Protein AF-X1GCB0-F1 (afdb_monomer_lite)

Organism: NCBI:txid412755

Structure (mmCIF, N/CA/C/O backbone):
data_AF-X1GCB0-F1
#
_entry.id   AF-X1GCB0-F1
#
loop_
_atom_site.group_PDB
_atom_site.id
_atom_site.type_symbol
_atom_site.label_atom_id
_atom_site.label_alt_id
_atom_site.label_comp_id
_atom_site.label_asym_id
_atom_site.label_entity_id
_atom_site.label_seq_id
_atom_site.pdbx_PDB_ins_code
_atom_site.Cartn_x
_atom_site.Cartn_y
_atom_site.Cartn_z
_atom_site.occupancy
_atom_site.B_iso_or_equiv
_atom_site.auth_seq_id
_atom_site.auth_comp_id
_atom_site.auth_asym_id
_atom_site.auth_atom_id
_atom_site.pdbx_PDB_model_num
ATOM 1 N N . MET A 1 1 ? 4.977 5.369 -17.765 1.00 81.88 1 MET A N 1
ATOM 2 C CA . MET A 1 1 ? 5.724 5.632 -16.517 1.00 81.88 1 MET A CA 1
ATOM 3 C C . MET A 1 1 ? 4.961 6.640 -15.681 1.00 81.88 1 MET A C 1
ATOM 5 O O . MET A 1 1 ? 4.732 6.358 -14.517 1.00 81.88 1 MET A O 1
ATOM 9 N N . ASN A 1 2 ? 4.524 7.756 -16.280 1.00 88.56 2 ASN A N 1
ATOM 10 C CA . ASN A 1 2 ? 3.669 8.756 -15.628 1.00 88.56 2 ASN A CA 1
ATOM 11 C C . ASN A 1 2 ? 2.409 8.132 -15.011 1.00 88.56 2 ASN A C 1
ATOM 13 O O . ASN A 1 2 ? 2.151 8.347 -13.838 1.00 88.56 2 ASN A O 1
ATOM 17 N N . ASP A 1 3 ? 1.746 7.229 -15.737 1.00 94.06 3 ASP A N 1
ATOM 18 C CA . ASP A 1 3 ? 0.600 6.446 -15.252 1.00 94.06 3 ASP A CA 1
ATOM 19 C C . ASP A 1 3 ? 0.878 5.655 -13.957 1.00 94.06 3 ASP A C 1
ATOM 21 O O . ASP A 1 3 ? 0.019 5.520 -13.090 1.00 94.06 3 ASP A O 1
ATOM 25 N N . LEU A 1 4 ? 2.092 5.115 -13.809 1.00 94.31 4 LEU A N 1
ATOM 26 C CA . LEU A 1 4 ? 2.489 4.370 -12.612 1.00 94.31 4 LEU A CA 1
ATOM 27 C C . LEU A 1 4 ? 2.796 5.307 -11.443 1.00 94.31 4 LEU A C 1
ATOM 29 O O . LEU A 1 4 ? 2.513 4.963 -10.300 1.00 94.31 4 LEU A O 1
ATOM 33 N N . LEU A 1 5 ? 3.376 6.475 -11.728 1.00 95.88 5 LEU A N 1
ATOM 34 C CA . LEU A 1 5 ? 3.644 7.496 -10.719 1.00 95.88 5 LEU A CA 1
ATOM 35 C C . LEU A 1 5 ? 2.341 8.095 -10.188 1.00 95.88 5 LEU A C 1
ATOM 37 O O . LEU A 1 5 ? 2.215 8.236 -8.980 1.00 95.88 5 LEU A O 1
ATOM 41 N N . GLU A 1 6 ? 1.361 8.351 -11.055 1.00 97.06 6 GLU A N 1
ATOM 42 C CA . GLU A 1 6 ? 0.022 8.805 -10.661 1.00 97.06 6 GLU A CA 1
ATOM 43 C C . GLU A 1 6 ? -0.636 7.828 -9.680 1.00 97.06 6 GLU A C 1
ATOM 45 O O . GLU A 1 6 ? -1.092 8.247 -8.620 1.00 97.06 6 GLU A O 1
ATOM 50 N N . LYS A 1 7 ? -0.584 6.517 -9.958 1.00 96.62 7 LYS A N 1
ATOM 51 C CA . LYS A 1 7 ? -1.092 5.482 -9.037 1.00 96.62 7 LYS A CA 1
ATOM 52 C C . LYS A 1 7 ? -0.377 5.462 -7.685 1.00 96.62 7 LYS A C 1
ATOM 54 O O . LYS A 1 7 ? -1.007 5.230 -6.657 1.00 96.62 7 LYS A O 1
ATOM 59 N N . LEU A 1 8 ? 0.939 5.671 -7.670 1.00 97.25 8 LEU A N 1
ATOM 60 C CA . LEU A 1 8 ? 1.701 5.734 -6.419 1.00 97.25 8 LEU A CA 1
ATOM 61 C C . LEU A 1 8 ? 1.388 7.008 -5.630 1.00 97.25 8 LEU A C 1
ATOM 63 O O . LEU A 1 8 ? 1.300 6.962 -4.404 1.00 97.25 8 LEU A O 1
ATOM 67 N N . THR A 1 9 ? 1.177 8.129 -6.318 1.00 98.06 9 THR A N 1
ATOM 68 C CA . THR A 1 9 ? 0.739 9.380 -5.697 1.00 98.06 9 THR A CA 1
ATOM 69 C C . THR A 1 9 ? -0.658 9.229 -5.103 1.00 98.06 9 THR A C 1
ATOM 71 O O . THR A 1 9 ? -0.852 9.587 -3.947 1.00 98.06 9 THR A O 1
ATOM 74 N N . GLU A 1 10 ? -1.596 8.622 -5.830 1.00 97.81 10 GLU A N 1
ATOM 75 C CA . GLU A 1 10 ? -2.935 8.300 -5.324 1.00 97.81 10 GLU A CA 1
ATOM 76 C C . GLU A 1 10 ? -2.860 7.454 -4.044 1.00 97.81 10 GLU A C 1
ATOM 78 O O . GLU A 1 10 ? -3.406 7.843 -3.013 1.00 97.81 10 GLU A O 1
ATOM 83 N N . GLY A 1 11 ? -2.115 6.344 -4.068 1.00 97.69 11 GLY A N 1
ATOM 84 C CA . GLY A 1 11 ? -1.943 5.499 -2.884 1.00 97.69 11 GLY A CA 1
ATOM 85 C C . GLY A 1 11 ? -1.237 6.215 -1.723 1.00 97.69 11 GLY A C 1
ATOM 86 O O . GLY A 1 11 ? -1.530 5.948 -0.559 1.00 97.69 11 GLY A O 1
ATOM 87 N N . THR A 1 12 ? -0.353 7.174 -2.012 1.00 98.31 12 THR A N 1
ATOM 88 C CA . THR A 1 12 ? 0.282 8.017 -0.987 1.00 98.31 12 THR A CA 1
ATOM 89 C C . THR A 1 12 ? -0.731 8.934 -0.304 1.00 98.31 12 THR A C 1
ATOM 91 O O . THR A 1 12 ? -0.710 9.059 0.921 1.00 98.31 12 THR A O 1
ATOM 94 N N . GLU A 1 13 ? -1.643 9.547 -1.059 1.00 98.38 13 GLU A N 1
ATOM 95 C CA . GLU A 1 13 ? -2.721 10.356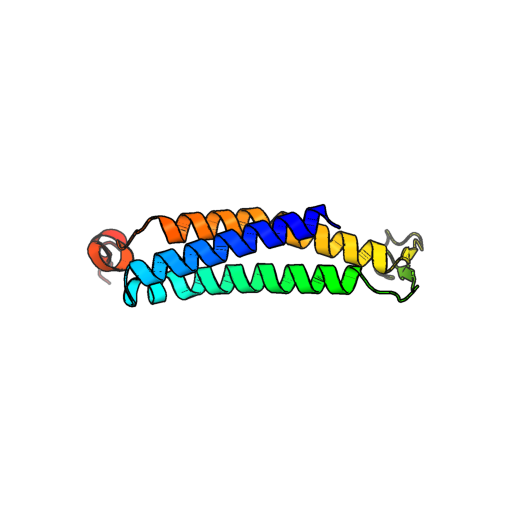 -0.481 1.00 98.38 13 GLU A CA 1
ATOM 96 C C . GLU A 1 13 ? -3.705 9.497 0.326 1.00 98.38 13 GLU A C 1
ATOM 98 O O . GLU A 1 13 ? -4.106 9.878 1.428 1.00 98.38 13 GLU A O 1
ATOM 103 N N . GLN A 1 14 ? -4.015 8.287 -0.148 1.00 98.00 14 GLN A N 1
ATOM 104 C CA . GLN A 1 14 ? -4.816 7.323 0.608 1.00 98.00 14 GLN A CA 1
ATOM 105 C C . GLN A 1 14 ? -4.153 6.947 1.946 1.00 98.00 14 GLN A C 1
ATOM 107 O O . GLN A 1 14 ? -4.815 6.980 2.989 1.00 98.00 14 GLN A O 1
ATOM 112 N N . LEU A 1 15 ? -2.844 6.671 1.955 1.00 98.06 15 LEU A N 1
ATOM 113 C CA . LEU A 1 15 ? -2.095 6.404 3.186 1.00 98.06 15 LEU A CA 1
ATOM 114 C C . LEU A 1 15 ? -2.139 7.600 4.142 1.00 98.06 15 LEU A C 1
ATOM 116 O O . LEU A 1 15 ? -2.434 7.422 5.320 1.00 98.06 15 LEU A O 1
ATOM 120 N N . LYS A 1 16 ? -1.892 8.820 3.649 1.00 98.12 16 LYS A N 1
ATOM 121 C CA . LYS A 1 16 ? -1.965 10.038 4.475 1.00 98.12 16 LYS A CA 1
ATOM 122 C C . LYS A 1 16 ? -3.339 10.199 5.121 1.00 98.12 16 LYS A C 1
ATOM 124 O O . LYS A 1 16 ? -3.409 10.473 6.316 1.00 98.12 16 LYS A O 1
ATOM 129 N N . SER A 1 17 ? -4.410 9.984 4.354 1.00 97.00 17 SER A N 1
ATOM 130 C CA . SER A 1 17 ? -5.778 10.058 4.879 1.00 97.00 17 SER A CA 1
ATOM 131 C C . SER A 1 17 ? -6.041 9.008 5.963 1.00 97.00 17 SER A C 1
ATOM 133 O O . SER A 1 17 ? -6.646 9.320 6.983 1.00 97.00 17 SER A O 1
ATOM 135 N N . SER A 1 18 ? -5.504 7.796 5.798 1.00 97.19 18 SER A N 1
ATOM 136 C CA . SER A 1 18 ? -5.631 6.711 6.780 1.00 97.19 18 SER A CA 1
ATOM 137 C C . SER A 1 18 ? -4.852 7.017 8.062 1.00 97.19 18 SER A C 1
ATOM 139 O O . SER A 1 18 ? -5.354 6.796 9.157 1.00 97.19 18 SER A O 1
ATOM 141 N N . VAL A 1 19 ? -3.644 7.582 7.940 1.00 97.06 19 VAL A N 1
ATOM 142 C CA . VAL A 1 19 ? -2.833 8.024 9.087 1.00 97.06 19 VAL A CA 1
ATOM 143 C C . VAL A 1 19 ? -3.522 9.150 9.859 1.00 97.06 19 VAL A C 1
ATOM 145 O O . VAL A 1 19 ? -3.453 9.166 11.084 1.00 97.06 19 VAL A O 1
ATOM 148 N N . ALA A 1 20 ? -4.158 10.099 9.168 1.00 96.62 20 ALA A N 1
ATOM 149 C CA . ALA A 1 20 ? -4.935 11.149 9.823 1.00 96.62 20 ALA A CA 1
ATOM 150 C C . ALA A 1 20 ? -6.123 10.551 10.592 1.00 96.62 20 ALA A C 1
ATOM 152 O O . ALA A 1 20 ? -6.269 10.826 11.777 1.00 96.62 20 ALA A O 1
ATOM 153 N N . PHE A 1 21 ? -6.878 9.655 9.950 1.00 96.62 21 PHE A N 1
ATOM 154 C CA . PHE A 1 21 ? -8.031 8.989 10.554 1.00 96.62 21 PHE A CA 1
ATOM 155 C C . PHE A 1 21 ? -7.678 8.246 11.850 1.00 96.62 21 PHE A C 1
ATOM 157 O O . PHE A 1 21 ? -8.266 8.510 12.893 1.00 96.62 21 PHE A O 1
ATOM 164 N N . VAL A 1 22 ? -6.661 7.373 11.837 1.00 95.94 22 VAL A N 1
ATOM 165 C CA . VAL A 1 22 ? -6.311 6.603 13.048 1.00 95.94 22 VAL A CA 1
ATOM 166 C C . VAL A 1 22 ? -5.820 7.481 14.201 1.00 95.94 22 VAL A C 1
ATOM 168 O O . VAL A 1 22 ? -5.978 7.106 15.358 1.00 95.94 22 VAL A O 1
ATOM 171 N N . LYS A 1 23 ? -5.224 8.643 13.897 1.00 94.19 23 LYS A N 1
ATOM 172 C CA . LYS A 1 23 ? -4.763 9.602 14.911 1.00 94.19 23 LYS A CA 1
ATOM 173 C C . LYS A 1 23 ? -5.914 10.354 15.569 1.00 94.19 23 LYS A C 1
ATOM 175 O O . LYS A 1 23 ? -5.761 10.782 16.708 1.00 94.19 23 LYS A O 1
ATOM 180 N N . GLU A 1 24 ? -7.017 10.546 14.851 1.00 94.88 24 GLU A N 1
ATOM 181 C CA . GLU A 1 24 ? -8.235 11.164 15.382 1.00 94.88 24 GLU A CA 1
ATOM 182 C C . GLU A 1 24 ? -9.044 10.183 16.242 1.00 94.88 24 GLU A C 1
ATOM 184 O O . GLU A 1 24 ? -9.683 10.610 17.199 1.00 94.88 24 GLU A O 1
ATOM 189 N N . GLU A 1 25 ? -8.978 8.880 15.947 1.00 92.50 25 GLU A N 1
ATOM 190 C CA . GLU A 1 25 ? -9.720 7.837 16.664 1.00 92.50 25 GLU A CA 1
ATOM 191 C C . GLU A 1 25 ? -9.198 7.569 18.088 1.00 92.50 25 GLU A C 1
ATOM 193 O O . GLU A 1 25 ? -9.843 7.936 19.071 1.00 92.50 25 GLU A O 1
ATOM 198 N N . SER A 1 26 ? -8.066 6.869 18.232 1.00 91.06 26 SER A N 1
ATOM 199 C CA . SER A 1 26 ? -7.412 6.600 19.524 1.00 91.06 26 SER A CA 1
ATOM 200 C C . SER A 1 26 ? -6.044 5.932 19.334 1.00 91.06 26 SER A C 1
ATOM 202 O O . SER A 1 26 ? -5.755 5.358 18.283 1.00 91.06 26 SER A O 1
ATOM 204 N N . ASN A 1 27 ? -5.211 5.932 20.382 1.00 91.38 27 ASN A N 1
ATOM 205 C CA . ASN A 1 27 ? -3.941 5.193 20.372 1.00 91.38 27 ASN A CA 1
ATOM 206 C C . ASN A 1 27 ? -4.153 3.678 20.189 1.00 91.38 27 ASN A C 1
ATOM 208 O O . ASN A 1 27 ? -3.434 3.053 19.422 1.00 91.38 27 ASN A O 1
ATOM 212 N N . GLU A 1 28 ? -5.177 3.099 20.823 1.00 92.50 28 GLU A N 1
ATOM 213 C CA . GLU A 1 28 ? -5.513 1.673 20.677 1.00 92.50 28 GLU A CA 1
ATOM 214 C C . GLU A 1 28 ? -5.948 1.329 19.245 1.00 92.50 28 GLU A C 1
ATOM 216 O O . GLU A 1 28 ? -5.612 0.269 18.722 1.00 92.50 28 GLU A O 1
ATOM 221 N N . TYR A 1 29 ? -6.659 2.244 18.578 1.00 93.69 29 TYR A N 1
ATOM 222 C CA . TYR A 1 29 ? -7.049 2.079 17.180 1.00 93.69 29 TYR A CA 1
ATOM 223 C C . TYR A 1 29 ? -5.842 2.151 16.237 1.00 93.69 29 TYR A C 1
ATOM 225 O O . TYR A 1 29 ? -5.739 1.387 15.274 1.00 93.69 29 TYR A O 1
ATOM 233 N N . MET A 1 30 ? -4.895 3.044 16.538 1.00 93.31 30 MET A N 1
ATOM 234 C CA . MET A 1 30 ? -3.617 3.118 15.835 1.00 93.31 30 MET A CA 1
ATOM 235 C C . MET A 1 30 ? -2.815 1.818 15.992 1.00 93.31 30 MET A C 1
ATOM 237 O O . MET A 1 30 ? -2.240 1.350 15.009 1.00 93.31 30 MET A O 1
ATOM 241 N N . ASP A 1 31 ? -2.813 1.213 17.180 1.00 93.19 31 ASP A N 1
ATOM 242 C CA . ASP A 1 31 ? -2.148 -0.070 17.419 1.00 93.19 31 ASP A CA 1
ATOM 243 C C . ASP A 1 31 ? -2.852 -1.220 16.679 1.00 93.19 31 ASP A C 1
ATOM 245 O O . ASP A 1 31 ? -2.182 -2.035 16.039 1.00 93.19 31 ASP A O 1
ATOM 249 N N . LEU A 1 32 ? -4.193 -1.239 16.668 1.00 94.19 32 LEU A N 1
ATOM 250 C CA . LEU A 1 32 ? -5.000 -2.234 15.948 1.00 94.19 32 LEU A CA 1
ATOM 251 C C . LEU A 1 32 ? -4.673 -2.267 14.447 1.00 94.19 32 LEU A C 1
ATOM 253 O O . LEU A 1 32 ? -4.479 -3.337 13.867 1.00 94.19 32 LEU A O 1
ATOM 257 N N . TYR A 1 33 ? -4.576 -1.095 13.817 1.00 96.50 33 TYR A N 1
ATOM 258 C CA . TYR A 1 33 ? -4.366 -0.965 12.372 1.00 96.50 33 TYR A CA 1
ATOM 259 C C . TYR A 1 33 ? -2.928 -0.619 11.964 1.00 96.50 33 TYR A C 1
ATOM 261 O O . TYR A 1 33 ? -2.642 -0.425 10.776 1.00 96.50 33 TYR A O 1
ATOM 269 N N . GLY A 1 34 ? -1.989 -0.611 12.912 1.00 94.94 34 GLY A N 1
ATOM 270 C CA . GLY A 1 34 ? -0.590 -0.263 12.666 1.00 94.94 34 GLY A CA 1
ATOM 271 C C . GLY A 1 34 ? 0.053 -1.125 11.578 1.00 94.94 34 GLY A C 1
ATOM 272 O O . GLY A 1 34 ? 0.761 -0.614 10.707 1.00 94.94 34 GLY A O 1
ATOM 273 N N . ARG A 1 35 ? -0.256 -2.430 11.548 1.00 96.94 35 ARG A N 1
ATOM 274 C CA . ARG A 1 35 ? 0.261 -3.341 10.515 1.00 96.94 35 ARG A CA 1
ATOM 275 C C . ARG A 1 35 ? -0.228 -2.971 9.114 1.00 96.94 35 ARG A C 1
ATOM 277 O O . ARG A 1 35 ? 0.584 -2.931 8.192 1.00 96.94 35 ARG A O 1
ATOM 284 N N . ALA A 1 36 ? -1.515 -2.665 8.962 1.00 97.25 36 ALA A N 1
ATOM 285 C CA . ALA A 1 36 ? -2.102 -2.301 7.675 1.00 97.25 36 ALA A CA 1
ATOM 286 C C . ALA A 1 36 ? -1.480 -1.009 7.116 1.00 97.25 36 ALA A C 1
ATOM 288 O O . ALA A 1 36 ? -1.119 -0.955 5.940 1.00 97.25 36 ALA A O 1
ATOM 289 N N . LEU A 1 37 ? -1.265 -0.002 7.972 1.00 97.44 37 LEU A N 1
ATOM 290 C CA . LEU A 1 37 ? -0.584 1.244 7.600 1.00 97.44 37 LEU A CA 1
ATOM 291 C C . LEU A 1 37 ? 0.845 0.993 7.105 1.00 97.44 37 LEU A C 1
ATOM 293 O O . LEU A 1 37 ? 1.258 1.532 6.075 1.00 97.44 37 LEU A O 1
ATOM 297 N N . VAL A 1 38 ? 1.597 0.153 7.820 1.00 98.06 38 VAL A N 1
ATOM 298 C CA . VAL A 1 38 ? 2.969 -0.206 7.440 1.00 98.06 38 VAL A CA 1
ATOM 299 C C . VAL A 1 38 ? 2.992 -1.005 6.137 1.00 98.06 38 VAL A C 1
ATOM 301 O O . VAL A 1 38 ? 3.840 -0.745 5.286 1.00 98.06 38 VAL A O 1
ATOM 304 N N . ASP A 1 39 ? 2.058 -1.933 5.933 1.00 98.19 39 ASP A N 1
ATOM 305 C CA . ASP A 1 39 ? 1.982 -2.723 4.702 1.00 98.19 39 ASP A CA 1
ATOM 306 C C . ASP A 1 39 ? 1.703 -1.846 3.472 1.00 98.19 39 ASP A C 1
ATOM 308 O O . ASP A 1 39 ? 2.356 -2.024 2.440 1.00 98.19 39 ASP A O 1
ATOM 312 N N . ILE A 1 40 ? 0.811 -0.852 3.589 1.00 98.38 40 ILE A N 1
ATOM 313 C CA . ILE A 1 40 ? 0.594 0.154 2.538 1.00 98.38 40 ILE A CA 1
ATOM 314 C C . ILE A 1 40 ? 1.896 0.917 2.255 1.00 98.38 40 ILE A C 1
ATOM 316 O O . ILE A 1 40 ? 2.291 1.071 1.096 1.00 98.38 40 ILE A O 1
ATOM 320 N N . ALA A 1 41 ? 2.590 1.379 3.300 1.00 98.38 41 ALA A N 1
ATOM 321 C CA . ALA A 1 41 ? 3.839 2.121 3.147 1.00 98.38 41 ALA A CA 1
ATOM 322 C C . ALA A 1 41 ? 4.924 1.290 2.438 1.00 98.38 41 ALA A C 1
ATOM 324 O O . ALA A 1 41 ? 5.603 1.800 1.544 1.00 98.38 41 ALA A O 1
ATOM 325 N N . ILE A 1 42 ? 5.058 0.005 2.783 1.00 98.44 42 ILE A N 1
ATOM 326 C CA . ILE A 1 42 ? 5.992 -0.925 2.134 1.00 98.44 42 ILE A CA 1
ATOM 327 C C . ILE A 1 42 ? 5.675 -1.059 0.642 1.00 98.44 42 ILE A C 1
ATOM 329 O O . ILE A 1 42 ? 6.588 -0.960 -0.187 1.00 98.44 42 ILE A O 1
ATOM 333 N N . ASP A 1 43 ? 4.402 -1.258 0.287 1.00 98.31 43 ASP A N 1
ATOM 334 C CA . ASP A 1 43 ? 3.983 -1.409 -1.108 1.00 98.31 43 ASP A 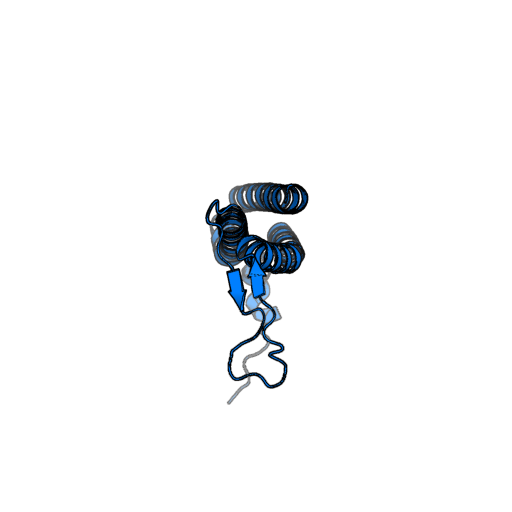CA 1
ATOM 335 C C . ASP A 1 43 ? 4.272 -0.135 -1.928 1.00 98.31 43 ASP A C 1
ATOM 337 O O . ASP A 1 43 ? 4.765 -0.221 -3.058 1.00 98.31 43 ASP A O 1
ATOM 341 N N . LEU A 1 44 ? 4.051 1.051 -1.351 1.00 98.38 44 LEU A N 1
ATOM 342 C CA . LEU A 1 44 ? 4.348 2.337 -1.992 1.00 98.38 44 LEU A CA 1
ATOM 343 C C . LEU A 1 44 ? 5.852 2.564 -2.178 1.00 98.38 44 LEU A C 1
ATOM 345 O O . LEU A 1 44 ? 6.298 2.850 -3.293 1.00 98.38 44 LEU A O 1
ATOM 349 N N . ILE A 1 45 ? 6.649 2.399 -1.116 1.00 98.38 45 ILE A N 1
ATOM 350 C CA . ILE A 1 45 ? 8.110 2.576 -1.158 1.00 98.38 45 ILE A CA 1
ATOM 351 C C . ILE A 1 45 ? 8.722 1.628 -2.190 1.00 98.38 45 ILE A C 1
ATOM 353 O O . ILE A 1 45 ? 9.512 2.047 -3.038 1.00 98.38 45 ILE A O 1
ATOM 357 N N . THR A 1 46 ? 8.314 0.359 -2.176 1.00 98.38 46 THR A N 1
ATOM 358 C CA . THR A 1 46 ? 8.795 -0.643 -3.134 1.00 98.38 46 THR A CA 1
ATOM 359 C C . THR A 1 46 ? 8.409 -0.277 -4.568 1.00 98.38 46 THR A C 1
ATOM 361 O O . THR A 1 46 ? 9.227 -0.399 -5.484 1.00 98.38 46 THR A O 1
ATOM 364 N N . GLY A 1 47 ? 7.197 0.246 -4.775 1.00 97.81 47 GLY A N 1
ATOM 365 C CA . GLY A 1 47 ? 6.757 0.769 -6.065 1.00 97.81 47 GLY A CA 1
ATOM 366 C C . GLY A 1 47 ? 7.640 1.911 -6.580 1.00 97.81 47 GLY A C 1
ATOM 367 O O . GLY A 1 47 ? 8.110 1.856 -7.721 1.00 97.81 47 GLY A O 1
ATOM 368 N N . TYR A 1 48 ? 7.943 2.904 -5.738 1.00 98.12 48 TYR A N 1
ATOM 369 C CA . TYR A 1 48 ? 8.852 4.000 -6.095 1.00 98.12 48 TYR A CA 1
ATOM 370 C C . TYR A 1 48 ? 10.269 3.503 -6.405 1.00 98.12 48 TYR A C 1
ATOM 372 O O . TYR A 1 48 ? 10.868 3.935 -7.395 1.00 98.12 48 TYR A O 1
ATOM 380 N N . LEU A 1 49 ? 10.790 2.549 -5.628 1.00 98.00 49 LEU A N 1
ATOM 381 C CA . LEU A 1 49 ? 12.098 1.942 -5.884 1.00 98.00 49 LEU A CA 1
ATOM 382 C C . LEU A 1 49 ? 12.130 1.216 -7.236 1.00 98.00 49 LEU A C 1
ATOM 384 O O . LEU A 1 49 ? 13.089 1.381 -7.996 1.00 98.00 49 LEU A O 1
ATOM 388 N N . PHE A 1 50 ? 11.076 0.478 -7.600 1.00 97.12 50 PHE A N 1
ATOM 389 C CA . PHE A 1 50 ? 10.984 -0.141 -8.925 1.00 97.12 50 PHE A CA 1
ATOM 390 C C . PHE A 1 50 ? 10.899 0.888 -10.054 1.00 97.12 50 PHE A C 1
ATOM 392 O O . PHE A 1 50 ? 11.550 0.705 -11.089 1.00 97.12 50 PHE A O 1
ATOM 399 N N . CYS A 1 51 ? 10.176 1.993 -9.859 1.00 95.94 51 CYS A N 1
ATOM 400 C CA . CYS A 1 51 ? 10.168 3.102 -10.812 1.00 95.94 51 CYS A CA 1
ATOM 401 C C . CYS A 1 51 ? 11.569 3.712 -10.994 1.00 95.94 51 CYS A C 1
ATOM 403 O O . CYS A 1 51 ? 11.999 3.955 -12.127 1.00 95.94 51 CYS A O 1
ATOM 405 N N . GLY A 1 52 ? 12.320 3.884 -9.903 1.00 95.25 52 GLY A N 1
ATOM 406 C CA . GLY A 1 52 ? 13.714 4.330 -9.933 1.00 95.25 52 GLY A CA 1
ATOM 407 C C . GLY A 1 52 ? 14.615 3.368 -10.709 1.00 95.25 52 GLY A C 1
ATOM 408 O O . GLY A 1 52 ? 15.347 3.777 -11.611 1.00 95.25 52 GLY A O 1
ATOM 409 N N . GLN A 1 53 ? 14.502 2.063 -10.448 1.00 94.06 53 GLN A N 1
ATOM 410 C CA . GLN A 1 53 ? 15.260 1.041 -11.173 1.00 94.06 53 GLN A CA 1
ATOM 411 C C . GLN A 1 53 ? 14.938 1.025 -12.674 1.00 94.06 53 GLN A C 1
ATOM 413 O O . GLN A 1 53 ? 15.847 0.888 -13.499 1.00 94.06 53 GLN A O 1
ATOM 418 N N . ALA A 1 54 ? 13.663 1.163 -13.040 1.00 93.44 54 ALA A N 1
ATOM 419 C CA . ALA A 1 54 ? 13.208 1.227 -14.428 1.00 93.44 54 ALA A CA 1
ATOM 420 C C . ALA A 1 54 ? 13.617 2.531 -15.142 1.00 93.44 54 ALA A C 1
ATOM 422 O O . ALA A 1 54 ? 13.610 2.589 -16.371 1.00 93.44 54 ALA A O 1
ATOM 423 N N . SER A 1 55 ? 14.053 3.544 -14.390 1.00 92.56 55 SER A N 1
ATOM 424 C CA . SER A 1 55 ? 14.604 4.804 -14.904 1.00 92.56 55 SER A CA 1
ATOM 425 C C . SER A 1 55 ? 16.130 4.769 -15.082 1.00 92.56 55 SER A C 1
ATOM 427 O O . SER A 1 55 ? 16.760 5.810 -15.264 1.00 92.56 55 SER A O 1
ATOM 429 N N . THR A 1 56 ? 16.746 3.580 -15.042 1.00 90.88 56 THR A N 1
ATOM 430 C CA . THR A 1 56 ? 18.192 3.419 -15.242 1.00 90.88 56 THR A CA 1
ATOM 431 C C . THR A 1 56 ? 18.664 3.983 -16.588 1.00 90.88 56 THR A C 1
ATOM 433 O O . THR A 1 56 ? 17.992 3.848 -17.614 1.00 90.88 56 THR A O 1
ATOM 436 N N . LYS A 1 57 ? 19.846 4.610 -16.572 1.00 90.50 57 LYS A N 1
ATOM 437 C CA . LYS A 1 57 ? 20.545 5.136 -17.758 1.00 90.50 57 LYS A CA 1
ATOM 438 C C . LYS A 1 57 ? 21.479 4.105 -18.404 1.00 90.50 57 LYS A C 1
ATOM 440 O O . LYS A 1 57 ? 22.067 4.383 -19.441 1.00 90.50 57 LYS A O 1
ATOM 445 N N . VAL A 1 58 ? 21.643 2.939 -17.777 1.00 90.31 58 VAL A N 1
ATOM 446 C CA . VAL A 1 58 ? 22.545 1.891 -18.257 1.00 90.31 58 VAL A CA 1
ATOM 447 C C . VAL A 1 58 ? 21.896 1.161 -19.429 1.00 90.31 58 VAL A C 1
ATOM 449 O O . VAL A 1 58 ? 20.823 0.569 -19.286 1.00 90.31 58 VAL A O 1
ATOM 452 N N . ASN A 1 59 ? 22.570 1.178 -20.577 1.00 87.38 59 ASN A N 1
ATOM 453 C CA . ASN A 1 59 ? 22.191 0.394 -21.745 1.00 87.38 59 ASN A CA 1
ATOM 454 C C . ASN A 1 59 ? 22.7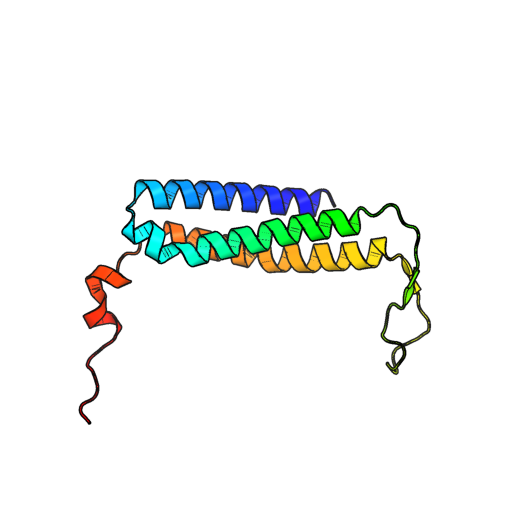79 -1.010 -21.604 1.00 87.38 59 ASN A C 1
ATOM 456 O O . ASN A 1 59 ? 23.966 -1.222 -21.824 1.00 87.38 59 ASN A O 1
ATOM 460 N N . MET A 1 60 ? 21.939 -1.951 -21.184 1.00 89.88 60 MET A N 1
ATOM 461 C CA . MET A 1 60 ? 22.303 -3.353 -21.014 1.00 89.88 60 MET A CA 1
ATOM 462 C C . MET A 1 60 ? 21.162 -4.237 -21.497 1.00 89.88 60 MET A C 1
ATOM 464 O O . MET A 1 60 ? 19.991 -3.974 -21.202 1.00 89.88 60 MET A O 1
ATOM 468 N N . GLU A 1 61 ? 21.514 -5.295 -22.209 1.00 89.69 61 GLU A N 1
ATOM 469 C CA . GLU A 1 61 ? 20.592 -6.345 -22.616 1.00 89.69 61 GLU A CA 1
ATOM 470 C C . GLU A 1 61 ? 20.633 -7.498 -21.619 1.00 89.69 61 GLU A C 1
ATOM 472 O O . GLU A 1 61 ? 21.677 -7.818 -21.055 1.00 89.69 61 GLU A O 1
ATOM 477 N N . VAL A 1 62 ? 19.480 -8.112 -21.381 1.00 86.81 62 VAL A N 1
AT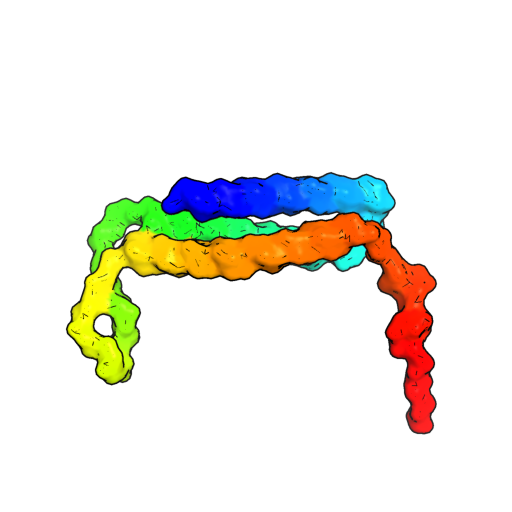OM 478 C CA . VAL A 1 62 ? 19.340 -9.268 -20.495 1.00 86.81 62 VAL A CA 1
ATOM 479 C C . VAL A 1 62 ? 18.542 -10.350 -21.206 1.00 86.81 62 VAL A C 1
ATOM 481 O O . VAL A 1 62 ? 17.638 -10.033 -21.982 1.00 86.81 62 VAL A O 1
ATOM 484 N N . ALA A 1 63 ? 18.862 -11.615 -20.940 1.00 86.25 63 ALA A N 1
ATOM 485 C CA . ALA A 1 63 ? 18.079 -12.735 -21.450 1.00 86.25 63 ALA A CA 1
ATOM 486 C C . ALA A 1 63 ? 16.620 -12.611 -20.979 1.00 86.25 63 ALA A C 1
ATOM 488 O O . ALA A 1 63 ? 16.356 -12.302 -19.811 1.00 86.25 63 ALA A O 1
ATOM 489 N N . ALA A 1 64 ? 15.671 -12.793 -21.899 1.00 80.06 64 ALA A N 1
ATOM 490 C CA . ALA A 1 64 ? 14.243 -12.723 -21.596 1.00 80.06 64 ALA A CA 1
ATOM 491 C C . ALA A 1 64 ? 13.761 -13.937 -20.786 1.00 80.06 64 ALA A C 1
ATOM 493 O O . ALA A 1 64 ? 12.825 -13.822 -19.994 1.00 80.06 64 ALA A O 1
ATOM 494 N N . VAL A 1 65 ? 14.423 -15.080 -20.968 1.00 78.50 65 VAL A N 1
ATOM 495 C CA . VAL A 1 65 ? 14.105 -16.372 -20.355 1.00 78.50 65 VAL A CA 1
ATOM 496 C C . VAL A 1 65 ? 15.370 -16.929 -19.700 1.00 78.50 65 VAL A C 1
ATOM 498 O O . VAL A 1 65 ? 16.479 -16.592 -20.116 1.00 78.50 65 VAL A O 1
ATOM 501 N N . ALA A 1 66 ? 15.218 -17.749 -18.658 1.00 79.00 66 ALA A N 1
ATOM 502 C CA . ALA A 1 66 ? 16.351 -18.429 -18.031 1.00 79.00 66 ALA A CA 1
ATOM 503 C C . ALA A 1 66 ? 17.065 -19.338 -19.045 1.00 79.00 66 ALA A C 1
ATOM 505 O O . ALA A 1 66 ? 16.403 -19.956 -19.879 1.00 79.00 66 ALA A O 1
ATOM 506 N N . GLU A 1 67 ? 18.393 -19.435 -18.946 1.00 76.31 67 GLU A N 1
ATOM 507 C CA . GLU A 1 67 ? 19.217 -20.154 -19.929 1.00 76.31 67 GLU A CA 1
ATOM 508 C C . GLU A 1 67 ? 18.824 -21.630 -20.071 1.00 76.31 67 GLU A C 1
ATOM 510 O O . GLU A 1 67 ? 18.799 -22.153 -21.180 1.00 76.31 67 GLU A O 1
ATOM 515 N N . GLU A 1 68 ? 18.420 -22.253 -18.964 1.00 78.94 68 GLU A N 1
ATOM 516 C CA . GLU A 1 68 ? 18.018 -23.661 -18.867 1.00 78.94 68 GLU A CA 1
ATOM 517 C C . GLU A 1 68 ? 16.582 -23.937 -19.355 1.00 78.94 68 GLU A C 1
ATOM 519 O O . GLU A 1 68 ? 16.132 -25.082 -19.374 1.00 78.94 68 GLU A O 1
ATOM 524 N N . SER A 1 69 ? 15.817 -22.903 -19.723 1.00 76.94 69 SER A N 1
ATOM 525 C CA . SER A 1 69 ? 14.418 -23.072 -20.117 1.00 76.94 69 SER A CA 1
ATOM 526 C C . SER A 1 69 ? 14.295 -23.546 -21.571 1.00 76.94 69 SER A C 1
ATOM 528 O O . SER A 1 69 ? 14.860 -22.910 -22.458 1.00 76.94 69 SER A O 1
ATOM 530 N N . PRO A 1 70 ? 13.470 -24.569 -21.875 1.00 74.75 70 PRO A N 1
ATOM 531 C CA . PRO A 1 70 ? 13.218 -24.999 -23.255 1.00 74.75 70 PRO A CA 1
ATOM 532 C C . PRO A 1 70 ? 12.488 -23.942 -24.105 1.00 74.75 70 PRO A C 1
ATOM 534 O O . PRO A 1 70 ? 12.428 -24.073 -25.321 1.00 74.75 70 PRO A O 1
ATOM 537 N N . ALA A 1 71 ? 11.948 -22.886 -23.484 1.00 76.12 71 ALA A N 1
ATOM 538 C CA . ALA A 1 71 ? 11.369 -21.724 -24.164 1.00 76.12 71 ALA A CA 1
ATOM 539 C C . ALA A 1 71 ? 12.405 -20.623 -24.483 1.00 76.12 71 ALA A C 1
ATOM 541 O O . ALA A 1 71 ? 12.042 -19.540 -24.948 1.00 76.12 71 ALA A O 1
ATOM 542 N N . ASN A 1 72 ? 13.687 -20.851 -24.181 1.00 78.88 72 ASN A N 1
ATOM 543 C CA . ASN A 1 72 ? 14.752 -19.895 -24.441 1.00 78.88 72 ASN A CA 1
ATOM 544 C C . ASN A 1 72 ? 15.102 -19.862 -25.936 1.00 78.88 72 ASN A C 1
ATOM 546 O O . ASN A 1 72 ? 15.897 -20.658 -26.427 1.00 78.88 72 ASN A O 1
ATOM 550 N N . ASN A 1 73 ? 14.553 -18.878 -26.647 1.00 78.88 73 ASN A N 1
ATOM 551 C CA . ASN A 1 73 ? 14.850 -18.640 -28.062 1.00 78.88 73 ASN A CA 1
ATOM 552 C C . ASN A 1 73 ? 16.057 -17.701 -28.274 1.00 78.88 73 ASN A C 1
ATOM 554 O O . ASN A 1 73 ? 16.226 -17.149 -29.359 1.00 78.88 73 ASN A O 1
ATOM 558 N N . GLY A 1 74 ? 16.863 -17.443 -27.234 1.00 79.44 74 GLY A N 1
ATOM 559 C CA . GLY A 1 74 ? 17.966 -16.476 -27.279 1.00 79.44 74 GLY A CA 1
ATOM 560 C C . GLY A 1 74 ? 17.516 -15.010 -27.314 1.00 79.44 74 GLY A C 1
ATOM 561 O O . GLY A 1 74 ? 18.340 -14.118 -27.526 1.00 79.44 74 GLY A O 1
ATOM 562 N N . GLU A 1 75 ? 16.222 -14.741 -27.105 1.00 84.88 75 GLU A N 1
ATOM 563 C CA . GLU A 1 75 ? 15.672 -13.387 -27.109 1.00 84.88 75 GLU A CA 1
ATOM 564 C C . GLU A 1 75 ? 16.259 -12.566 -25.955 1.00 84.88 75 GLU A C 1
ATOM 566 O O . GLU A 1 75 ? 16.186 -12.933 -24.775 1.00 84.88 75 GLU A O 1
ATOM 571 N N . LYS A 1 76 ? 16.832 -11.414 -26.304 1.00 88.38 76 LYS A N 1
ATOM 572 C CA . LYS A 1 76 ? 17.343 -10.438 -25.349 1.00 88.38 76 LYS A CA 1
ATOM 573 C C . LYS A 1 76 ? 16.412 -9.242 -25.297 1.00 88.38 76 LYS A C 1
ATOM 575 O O . LYS A 1 76 ? 15.992 -8.710 -26.320 1.00 88.38 76 LYS A O 1
ATOM 580 N N . ILE A 1 77 ? 16.114 -8.794 -24.084 1.00 89.88 77 ILE A N 1
ATOM 581 C CA . ILE A 1 77 ? 15.326 -7.588 -23.850 1.00 89.88 77 ILE A CA 1
ATOM 582 C C . ILE A 1 77 ? 16.191 -6.517 -23.185 1.00 89.88 77 ILE A C 1
ATOM 584 O O . ILE A 1 77 ? 17.021 -6.833 -22.327 1.00 89.88 77 ILE A O 1
ATOM 588 N N . PRO A 1 78 ? 15.979 -5.227 -23.497 1.00 92.19 78 PRO A N 1
ATOM 589 C CA . PRO A 1 78 ? 16.633 -4.153 -22.764 1.00 92.19 78 PRO A CA 1
ATOM 590 C C . PRO A 1 78 ? 16.287 -4.229 -21.273 1.00 92.19 78 PRO A C 1
ATOM 592 O O . PRO A 1 78 ? 15.111 -4.335 -20.904 1.00 92.19 78 PRO A O 1
ATOM 595 N N . MET A 1 79 ? 17.282 -4.102 -20.389 1.00 91.31 79 MET A N 1
ATOM 596 C CA . MET A 1 79 ? 17.074 -4.154 -18.936 1.00 91.31 79 MET A CA 1
ATOM 597 C C . MET A 1 79 ? 16.042 -3.115 -18.478 1.00 91.31 79 MET A C 1
ATOM 599 O O . MET A 1 79 ? 15.224 -3.390 -17.599 1.00 91.31 79 MET A O 1
ATOM 603 N N . LYS A 1 80 ? 16.039 -1.943 -19.123 1.00 92.88 80 LYS A N 1
ATOM 604 C CA . LYS A 1 80 ? 15.053 -0.879 -18.908 1.00 92.88 80 LYS A CA 1
ATOM 605 C C . LYS A 1 80 ? 13.622 -1.365 -19.158 1.00 92.88 80 LYS A C 1
ATOM 607 O O . LYS A 1 80 ? 12.753 -1.160 -18.314 1.00 92.88 80 LYS A O 1
ATOM 612 N N . LYS A 1 81 ? 13.391 -2.072 -20.273 1.00 92.25 81 LYS A N 1
ATOM 613 C CA . LYS A 1 81 ? 12.087 -2.660 -20.622 1.00 92.25 81 LYS A CA 1
ATOM 614 C C . LYS A 1 81 ? 11.681 -3.715 -19.593 1.00 92.25 81 LYS A C 1
ATOM 616 O O . LYS A 1 81 ? 10.567 -3.657 -19.083 1.00 92.25 81 LYS A O 1
ATOM 621 N N . ARG A 1 82 ? 12.598 -4.616 -19.213 1.00 92.62 82 ARG A N 1
ATOM 622 C CA . ARG A 1 82 ? 12.345 -5.643 -18.184 1.00 92.62 82 ARG A CA 1
ATOM 623 C C . ARG A 1 82 ? 11.912 -5.031 -16.853 1.00 92.62 82 ARG A C 1
ATOM 625 O O . ARG A 1 82 ? 10.878 -5.399 -16.310 1.00 92.62 82 ARG A O 1
ATOM 632 N N 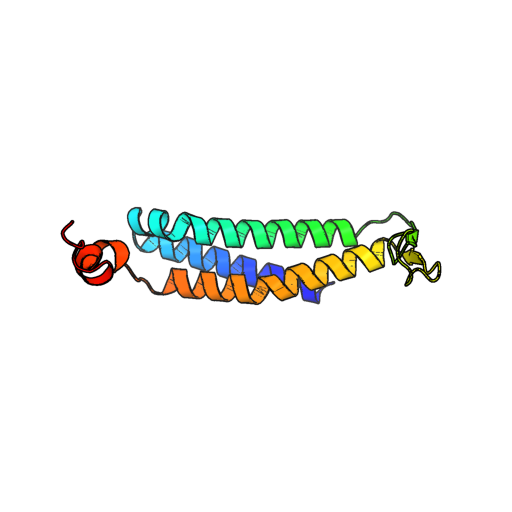. LYS A 1 83 ? 12.677 -4.062 -16.350 1.00 93.75 83 LYS A N 1
ATOM 633 C CA . LYS A 1 83 ? 12.387 -3.386 -15.079 1.00 93.75 83 LYS A CA 1
ATOM 634 C C . LYS A 1 83 ? 11.081 -2.596 -15.129 1.00 93.75 83 LYS A C 1
ATOM 636 O O . LYS A 1 83 ? 10.332 -2.622 -14.158 1.00 93.75 83 LYS A O 1
ATOM 641 N N . ALA A 1 84 ? 10.771 -1.954 -16.256 1.00 94.69 84 ALA A N 1
ATOM 642 C CA . ALA A 1 84 ? 9.495 -1.267 -16.441 1.00 94.69 84 ALA A CA 1
ATOM 643 C C . ALA A 1 84 ? 8.300 -2.236 -16.396 1.00 94.69 84 ALA A C 1
ATOM 645 O O . ALA A 1 84 ? 7.276 -1.911 -15.797 1.00 94.69 84 ALA A O 1
ATOM 646 N N . MET A 1 85 ? 8.434 -3.441 -16.967 1.00 94.56 85 MET A N 1
ATOM 647 C CA . MET A 1 85 ? 7.408 -4.488 -16.861 1.00 94.56 85 MET A CA 1
ATOM 648 C C . MET A 1 85 ? 7.220 -4.951 -15.410 1.00 94.56 85 MET A C 1
ATOM 650 O O . MET A 1 85 ? 6.083 -5.048 -14.946 1.00 94.56 85 MET A O 1
ATOM 654 N N . THR A 1 86 ? 8.313 -5.169 -14.670 1.00 95.00 86 THR A N 1
ATOM 655 C CA . THR A 1 86 ? 8.253 -5.523 -13.242 1.00 95.00 86 THR A CA 1
ATOM 656 C C . THR A 1 86 ? 7.566 -4.434 -12.420 1.00 95.00 86 THR A C 1
ATOM 658 O O . THR A 1 86 ? 6.646 -4.740 -11.662 1.00 95.00 86 THR A O 1
ATOM 661 N N . ALA A 1 87 ? 7.959 -3.170 -12.610 1.00 97.25 87 ALA A N 1
ATOM 662 C CA . ALA A 1 87 ? 7.359 -2.025 -11.928 1.00 97.25 87 ALA A CA 1
ATOM 663 C C . ALA A 1 87 ? 5.853 -1.943 -12.207 1.00 97.25 87 ALA A C 1
ATOM 665 O O . ALA A 1 87 ? 5.053 -1.872 -11.277 1.00 97.25 87 ALA A O 1
ATOM 666 N N . ARG A 1 88 ? 5.456 -2.049 -13.485 1.00 97.62 88 ARG A N 1
ATOM 667 C CA . ARG A 1 88 ? 4.046 -2.047 -13.891 1.00 97.62 88 ARG A CA 1
ATOM 668 C C . ARG A 1 88 ? 3.263 -3.153 -13.195 1.00 97.62 88 ARG A C 1
ATOM 670 O O . ARG A 1 88 ? 2.227 -2.865 -12.603 1.00 97.62 88 ARG A O 1
ATOM 677 N N . ARG A 1 89 ? 3.744 -4.399 -13.240 1.00 96.94 89 ARG A N 1
ATOM 678 C CA . ARG A 1 89 ? 3.067 -5.541 -12.606 1.00 96.94 89 ARG A CA 1
ATOM 679 C C . ARG A 1 89 ? 2.913 -5.341 -11.101 1.00 96.94 89 ARG A C 1
ATOM 681 O O . ARG A 1 89 ? 1.841 -5.597 -10.568 1.00 96.94 89 ARG A O 1
ATOM 688 N N . TYR A 1 90 ? 3.972 -4.908 -10.422 1.00 98.06 90 TYR A N 1
ATOM 689 C CA . TYR A 1 90 ? 3.956 -4.733 -8.973 1.00 98.06 90 TYR A CA 1
ATOM 690 C C . TYR A 1 90 ? 2.956 -3.650 -8.546 1.00 98.06 90 TYR A C 1
ATOM 692 O O . TYR A 1 90 ? 2.074 -3.912 -7.734 1.00 98.06 90 TYR A O 1
ATOM 700 N N . ILE A 1 91 ? 3.027 -2.467 -9.165 1.00 98.06 91 ILE A N 1
ATOM 701 C CA . ILE A 1 91 ? 2.172 -1.319 -8.826 1.00 98.06 91 ILE A CA 1
ATOM 702 C C . ILE A 1 91 ? 0.704 -1.615 -9.138 1.00 98.06 91 ILE A C 1
ATOM 704 O O . ILE A 1 91 ? -0.169 -1.367 -8.314 1.00 98.06 91 ILE A O 1
ATOM 708 N N . THR A 1 92 ? 0.417 -2.186 -10.311 1.00 97.19 92 THR A N 1
ATOM 709 C CA . THR A 1 92 ? -0.968 -2.507 -10.699 1.00 97.19 92 THR A CA 1
ATOM 710 C C . THR A 1 92 ? -1.588 -3.588 -9.820 1.00 97.19 92 THR A C 1
ATOM 712 O O . THR A 1 92 ? -2.768 -3.490 -9.500 1.00 97.19 92 THR A O 1
ATOM 715 N N . ARG A 1 93 ? -0.802 -4.579 -9.383 1.00 97.19 93 ARG A N 1
ATOM 716 C CA . ARG A 1 93 ? -1.260 -5.617 -8.453 1.00 97.19 93 ARG A CA 1
ATOM 717 C C . ARG A 1 93 ? -1.517 -5.071 -7.049 1.00 97.19 93 ARG A C 1
ATOM 719 O O . ARG A 1 93 ? -2.473 -5.498 -6.412 1.00 97.19 93 ARG A O 1
ATOM 726 N N . ASN A 1 94 ? -0.669 -4.166 -6.567 1.00 97.81 94 ASN A N 1
ATOM 727 C CA . ASN A 1 94 ? -0.753 -3.674 -5.193 1.00 97.81 94 ASN A CA 1
ATOM 728 C C . ASN A 1 94 ? -1.724 -2.502 -5.017 1.00 97.81 94 ASN A C 1
ATOM 730 O O . ASN A 1 94 ? -2.242 -2.330 -3.922 1.00 97.81 94 ASN A O 1
ATOM 734 N N . ALA A 1 95 ? -2.040 -1.743 -6.069 1.00 96.94 95 ALA A N 1
ATOM 735 C CA . ALA A 1 95 ? -3.038 -0.673 -6.005 1.00 96.94 95 ALA A CA 1
ATOM 736 C C . ALA A 1 95 ? -4.390 -1.103 -5.377 1.00 96.94 95 ALA A C 1
ATOM 738 O O . ALA A 1 95 ? -4.821 -0.449 -4.429 1.00 96.94 95 ALA A O 1
ATOM 739 N N . PRO A 1 96 ? -5.047 -2.206 -5.801 1.00 97.88 96 PRO A N 1
ATOM 740 C CA . PRO A 1 96 ? -6.288 -2.652 -5.159 1.00 97.88 96 PRO A CA 1
ATOM 741 C C . PRO A 1 96 ? -6.083 -3.146 -3.720 1.00 97.88 96 PRO A C 1
ATOM 743 O O . PRO A 1 96 ? -6.972 -2.975 -2.893 1.00 97.88 96 PRO A O 1
ATOM 746 N N . LYS A 1 97 ? -4.915 -3.717 -3.390 1.00 97.62 97 LYS A N 1
ATOM 747 C CA . LYS A 1 97 ? -4.579 -4.101 -2.009 1.00 97.62 97 LYS A CA 1
ATOM 748 C C . LYS A 1 97 ? -4.511 -2.866 -1.105 1.00 97.62 97 LYS A C 1
ATOM 750 O O . LYS A 1 97 ? -5.058 -2.895 -0.010 1.00 97.62 97 LYS A O 1
ATOM 755 N N . ILE A 1 98 ? -3.870 -1.792 -1.570 1.00 98.25 98 ILE A N 1
ATOM 756 C CA . ILE A 1 98 ? -3.799 -0.523 -0.838 1.00 98.25 98 ILE A CA 1
ATOM 757 C C . ILE A 1 98 ? -5.208 0.030 -0.616 1.00 98.25 98 ILE A C 1
ATOM 759 O O . ILE A 1 98 ? -5.550 0.344 0.518 1.00 98.25 98 ILE A O 1
ATOM 763 N N . ALA A 1 99 ? -6.040 0.075 -1.662 1.00 97.81 99 ALA A N 1
ATOM 764 C CA . ALA A 1 99 ? -7.416 0.556 -1.550 1.00 97.81 99 ALA A CA 1
ATOM 765 C C . ALA A 1 99 ? -8.232 -0.241 -0.515 1.00 97.81 99 ALA A C 1
ATOM 767 O O . ALA A 1 99 ? -8.882 0.357 0.336 1.00 97.81 99 ALA A O 1
ATOM 768 N N . ALA A 1 100 ? -8.133 -1.574 -0.532 1.00 98.12 100 ALA A N 1
ATOM 769 C CA . ALA A 1 100 ? -8.831 -2.434 0.423 1.00 98.12 100 ALA A CA 1
ATOM 770 C C . ALA A 1 100 ? -8.353 -2.228 1.871 1.00 98.12 100 ALA A C 1
ATOM 772 O O . ALA A 1 100 ? -9.164 -2.191 2.791 1.00 98.12 100 ALA A O 1
ATOM 773 N N . LEU A 1 101 ? -7.042 -2.063 2.089 1.00 97.88 101 LEU A N 1
ATOM 774 C CA . LEU A 1 101 ? -6.503 -1.773 3.422 1.00 97.88 101 LEU A CA 1
ATOM 775 C C . LEU A 1 101 ? -6.945 -0.394 3.921 1.00 97.88 101 LEU A C 1
ATOM 777 O O . LEU A 1 101 ? -7.280 -0.247 5.089 1.00 97.88 101 LEU A O 1
ATOM 781 N N . VAL A 1 102 ? -6.975 0.607 3.042 1.00 97.50 102 VAL A N 1
ATOM 782 C CA . VAL A 1 102 ? -7.456 1.958 3.364 1.00 97.50 102 VAL A CA 1
ATOM 783 C C . VAL A 1 102 ? -8.928 1.924 3.757 1.00 97.50 102 VAL A C 1
ATOM 785 O O . VAL A 1 102 ? -9.309 2.547 4.743 1.00 97.50 102 VAL A O 1
ATOM 788 N N . GLU A 1 103 ? -9.753 1.188 3.013 1.00 97.25 103 GLU A N 1
ATOM 789 C CA . GLU A 1 103 ? -11.167 1.008 3.338 1.00 97.25 103 GLU A CA 1
ATOM 790 C C . GLU A 1 103 ? -11.338 0.323 4.696 1.00 97.25 103 GLU A C 1
ATOM 792 O O . GLU A 1 103 ? -12.055 0.847 5.545 1.00 97.25 103 GLU A O 1
ATOM 797 N N . LEU A 1 104 ? -10.599 -0.765 4.942 1.00 95.56 104 LEU A N 1
ATOM 798 C CA . LEU A 1 104 ? -10.604 -1.487 6.214 1.00 95.56 104 LEU A CA 1
ATOM 799 C C . LEU A 1 104 ? -10.261 -0.571 7.401 1.00 95.56 104 LEU A C 1
ATOM 801 O O . LEU A 1 104 ? -10.995 -0.546 8.386 1.00 95.56 104 LEU A O 1
ATOM 805 N N . ILE A 1 105 ? -9.189 0.220 7.291 1.00 96.06 105 ILE A N 1
ATOM 806 C CA . ILE A 1 105 ? -8.758 1.158 8.342 1.00 96.06 105 ILE A CA 1
ATOM 807 C C . ILE A 1 105 ? -9.825 2.222 8.613 1.00 96.06 105 ILE A C 1
ATOM 809 O O . ILE A 1 105 ? -9.958 2.695 9.734 1.00 96.06 105 ILE A O 1
ATOM 813 N N . ARG A 1 106 ? -10.578 2.632 7.591 1.00 94.94 106 ARG A N 1
ATOM 814 C CA . ARG A 1 106 ? -11.567 3.713 7.694 1.00 94.94 106 ARG A CA 1
ATOM 815 C C . ARG A 1 106 ? -12.949 3.246 8.143 1.00 94.94 106 ARG A C 1
ATOM 817 O O . ARG A 1 106 ? -13.843 4.079 8.265 1.00 94.94 106 ARG A O 1
ATOM 824 N N . THR A 1 107 ? -13.136 1.952 8.394 1.00 93.94 107 THR A N 1
ATOM 825 C CA . THR A 1 107 ? -14.407 1.416 8.908 1.00 93.94 107 THR A CA 1
ATOM 826 C C . THR A 1 107 ? -14.750 1.934 10.303 1.00 93.94 107 THR A C 1
ATOM 828 O O . THR A 1 107 ? -15.923 1.956 10.664 1.00 93.94 107 THR A O 1
ATOM 831 N N . GLY A 1 108 ? -13.753 2.334 11.101 1.00 90.88 108 GLY A N 1
ATOM 832 C CA . GLY A 1 108 ? -13.956 2.660 12.514 1.00 90.88 108 GLY A CA 1
ATOM 833 C C . GLY A 1 108 ? -14.234 1.430 13.386 1.00 90.88 108 GLY A C 1
ATOM 834 O O . GLY A 1 108 ? -14.558 1.587 14.561 1.00 90.88 108 GLY A O 1
ATOM 835 N N . ASP A 1 109 ? -14.112 0.213 12.842 1.00 90.50 109 ASP A N 1
ATOM 836 C CA . ASP A 1 109 ? -14.490 -1.006 13.555 1.00 90.50 109 ASP A CA 1
ATOM 837 C C . ASP A 1 109 ? -13.535 -1.305 14.723 1.00 90.50 109 ASP A C 1
ATOM 839 O O . ASP A 1 109 ? -12.323 -1.462 14.535 1.00 90.50 109 ASP A O 1
ATOM 843 N N . LYS A 1 110 ? -14.114 -1.373 15.927 1.00 90.81 110 LYS A N 1
ATOM 844 C CA . LYS A 1 110 ? -13.465 -1.669 17.215 1.00 90.81 110 LYS A CA 1
ATOM 845 C C . LYS A 1 110 ? -13.981 -2.974 17.835 1.00 90.81 110 LYS A C 1
ATOM 847 O O . LYS A 1 110 ? -13.653 -3.254 18.987 1.00 90.81 110 LYS A O 1
ATOM 852 N N . SER A 1 111 ? -14.741 -3.776 17.085 1.00 90.56 111 SER A N 1
ATOM 853 C CA . SER A 1 111 ? -15.338 -5.043 17.534 1.00 90.56 111 SER A CA 1
ATOM 854 C C . SER A 1 111 ? -14.311 -6.039 18.076 1.00 90.56 111 SER A C 1
ATOM 856 O O . SER A 1 111 ? -14.602 -6.771 19.018 1.00 90.56 111 SER A O 1
ATOM 858 N N . THR A 1 112 ? -13.067 -5.994 17.587 1.00 87.31 112 THR A N 1
ATOM 859 C CA . THR A 1 112 ? -11.933 -6.749 18.150 1.00 87.31 112 THR A CA 1
ATOM 860 C C . THR A 1 112 ? -11.721 -6.486 19.644 1.00 87.31 112 THR A C 1
ATOM 862 O O . THR A 1 112 ? -11.271 -7.375 20.358 1.00 87.31 112 THR A O 1
ATOM 865 N N . PHE A 1 113 ? -12.032 -5.278 20.121 1.00 88.00 113 PHE A N 1
ATOM 866 C CA . PHE A 1 113 ? -11.922 -4.898 21.529 1.00 88.00 113 PHE A CA 1
ATOM 867 C C . PHE A 1 113 ? -13.246 -5.045 22.285 1.00 88.00 113 PHE A C 1
ATOM 869 O O . PHE A 1 113 ? -13.237 -5.460 23.440 1.00 88.00 113 PHE A O 1
ATOM 876 N N . THR A 1 114 ? -14.378 -4.691 21.666 1.00 91.25 114 THR A N 1
ATOM 877 C CA . THR A 1 114 ? -15.684 -4.649 22.351 1.00 91.25 114 THR A CA 1
ATOM 878 C C . THR A 1 114 ? -16.405 -5.989 22.373 1.00 91.25 114 THR A C 1
ATOM 880 O O . THR A 1 114 ? -17.038 -6.322 23.370 1.00 91.25 114 THR A O 1
ATOM 883 N N . ASP A 1 115 ? -16.284 -6.767 21.299 1.00 91.62 115 ASP A N 1
ATOM 884 C CA . ASP A 1 115 ? -17.121 -7.940 21.027 1.00 91.62 115 ASP A CA 1
ATOM 885 C C . ASP A 1 115 ? -16.297 -9.229 20.900 1.00 91.62 115 ASP A C 1
ATOM 887 O O . ASP A 1 115 ? -16.790 -10.240 20.397 1.00 91.62 115 ASP A O 1
ATOM 891 N N . TYR A 1 116 ? -15.045 -9.213 21.373 1.00 88.25 116 TYR A N 1
ATOM 892 C CA . TYR A 1 116 ? -14.098 -10.325 21.246 1.00 88.25 116 TYR A CA 1
ATOM 893 C C . TYR A 1 116 ? -14.698 -11.674 21.668 1.00 88.25 116 TYR A C 1
ATOM 895 O O . TYR A 1 116 ? -14.653 -12.635 20.903 1.00 88.25 116 TYR A O 1
ATOM 903 N N . GLU A 1 117 ? -15.319 -11.729 22.850 1.00 89.00 117 GLU A N 1
ATOM 904 C CA . GLU A 1 117 ? -15.923 -12.950 23.403 1.00 89.00 117 GLU A CA 1
ATOM 905 C C . GLU A 1 117 ? -17.048 -13.506 22.514 1.00 89.00 117 GLU A C 1
ATOM 907 O O . GLU A 1 117 ? -17.181 -14.717 22.340 1.00 89.00 117 GLU A O 1
ATOM 912 N N . ALA A 1 118 ? -17.847 -12.624 21.903 1.00 90.81 118 ALA A N 1
ATOM 913 C CA . ALA A 1 118 ? -18.916 -13.027 20.994 1.00 90.81 118 ALA A CA 1
ATOM 914 C C . ALA A 1 118 ? -18.368 -13.497 19.635 1.00 90.81 118 ALA A C 1
ATOM 916 O O . ALA A 1 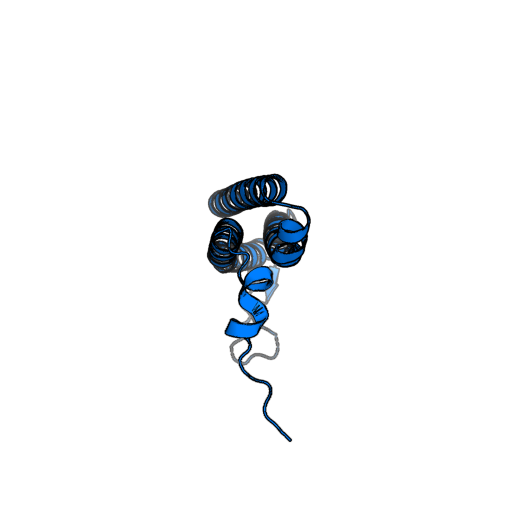118 ? -18.927 -14.416 19.035 1.00 90.81 118 ALA A O 1
ATOM 917 N N . LEU A 1 119 ? -17.276 -12.887 19.160 1.00 89.81 119 LEU A N 1
ATOM 918 C CA . LEU A 1 119 ? -16.639 -13.208 17.880 1.00 89.81 119 LEU A CA 1
ATOM 919 C C . LEU A 1 119 ? -15.846 -14.520 17.917 1.00 89.81 119 LEU A C 1
ATOM 921 O O . LEU A 1 119 ? -15.877 -15.271 16.942 1.00 89.81 119 LEU A O 1
ATOM 925 N N . ILE A 1 120 ? -15.131 -14.801 19.011 1.00 90.31 120 ILE A N 1
ATOM 926 C CA . ILE A 1 120 ? -14.290 -16.002 19.132 1.00 90.31 120 ILE A CA 1
ATOM 927 C C . ILE A 1 120 ? -15.111 -17.269 19.417 1.00 90.31 120 ILE A C 1
ATOM 929 O O . ILE A 1 120 ? -14.705 -18.369 19.039 1.00 90.31 120 ILE A O 1
ATOM 933 N N . GLY A 1 121 ? -16.293 -17.112 20.022 1.00 88.00 121 GLY A N 1
ATOM 934 C CA . GLY A 1 121 ? -17.170 -18.215 20.400 1.00 88.00 121 GLY A CA 1
ATOM 935 C C . GLY A 1 121 ? -16.696 -18.970 21.652 1.00 88.00 121 GLY A C 1
ATOM 936 O O . GLY A 1 121 ? -15.608 -18.725 22.173 1.00 88.00 121 GLY A O 1
ATOM 937 N N . PRO A 1 122 ? -17.521 -19.891 22.182 1.00 87.56 122 PRO A N 1
ATOM 938 C CA . PRO A 1 122 ? -17.190 -20.619 23.400 1.00 87.56 122 PRO A CA 1
ATOM 939 C C . PRO A 1 122 ? -15.960 -21.509 23.193 1.00 87.56 122 PRO A C 1
ATOM 941 O O . PRO A 1 122 ? -15.879 -22.253 22.213 1.00 87.56 122 PRO A O 1
ATOM 944 N N . VAL A 1 123 ? -15.030 -21.473 24.151 1.00 84.88 123 VAL A N 1
ATOM 945 C CA . VAL A 1 123 ? -13.883 -22.390 24.183 1.00 84.88 123 VAL A CA 1
ATOM 946 C C . VAL A 1 123 ? -14.415 -23.826 24.303 1.00 84.88 123 VAL A C 1
ATOM 948 O O . VAL A 1 123 ? -15.179 -24.098 25.235 1.00 84.88 123 VAL A O 1
ATOM 951 N N . PRO A 1 124 ? -14.059 -24.748 23.387 1.00 84.88 124 PRO A N 1
ATOM 952 C CA . PRO A 1 124 ? -14.449 -26.148 23.506 1.00 84.88 124 PRO A CA 1
ATOM 953 C C . PRO A 1 124 ? -13.970 -26.720 24.843 1.00 84.88 124 PRO A C 1
ATOM 955 O O . PRO A 1 124 ? -12.808 -26.538 25.207 1.00 84.88 124 PRO A O 1
ATOM 958 N N . ALA A 1 125 ? -14.856 -27.398 25.573 1.00 81.38 125 ALA A N 1
ATOM 959 C CA . ALA A 1 125 ? -14.439 -28.192 26.724 1.00 81.38 125 ALA A CA 1
ATOM 960 C C . ALA A 1 125 ? -13.595 -29.380 26.227 1.00 81.38 125 ALA A C 1
ATOM 962 O O . ALA A 1 125 ? -13.979 -30.007 25.235 1.00 81.38 125 ALA A O 1
ATOM 963 N N . GLU A 1 126 ? -12.456 -29.634 26.884 1.00 66.00 126 GLU A N 1
ATOM 964 C CA . GLU A 1 126 ? -11.587 -30.798 26.624 1.00 66.00 126 GLU A CA 1
ATOM 965 C C . GLU A 1 126 ? -12.329 -32.137 26.744 1.00 66.00 126 GLU A C 1
ATOM 967 O O . GLU A 1 126 ? -13.187 -32.275 27.650 1.00 66.00 126 GLU A O 1
#

Secondary structure (DSSP, 8-state):
-HHHHHHHHHHHHHHHHHHHHHHHH-HHHHHHHHHHHHHHHHHHHHHHHHHHHHT-----EEESS-TT-TT----EEEHHHHHHHHHHHHHHHHHHHHHHHHHHHTT---HHHHSHHHHH-PPPP-

Foldseek 3Di:
DVVLVVLLVVLVVLLVVLVVQQVVQDPVLCVVLVVLSVVSVVLSVVLVVLVVQLPDPDFDWDQPDDPPDPPRPVDIDTSSVVSVVVSVVSSVVCSVVSVVSSVVSNPSDPCVPVVVDVVVDDDDDD

Sequence (126 aa):
MNDLLEKLTEGTEQLKSSVAFVKEESNEYMDLYGRALVDIAIDLITGYLFCGQASTKVNMEVAAVAEESPANNGEKIPMKKRKAMTARRYITRNAPKIAALVELIRTGDKSTFTDYEALIGPVPAE

pLDDT: mean 92.42, std 6.45, range [66.0, 98.44]

InterPro domains:
  IPR020964 Acyl-CoA dehydrogenase, C-terminal [PF12186] (2-57)
  IPR036797 Acyl-CoA dehydrogenase, C-terminal domain superfamily [G3DSA:1.20.120.470] (1-67)
  IPR036797 Acyl-CoA dehydrogenase, C-terminal domain superfamily [SSF158494] (1-56)

Radius of gyration: 21.12 Å; chains: 1; bounding box: 42×42×55 Å